Protein AF-A0AAU9XQK6-F1 (afdb_monomer_lite)

Radius of gyration: 31.74 Å; chains: 1; bounding box: 100×50×49 Å

pLDDT: mean 75.53, std 18.37, range [37.84, 96.56]

Sequence (116 aa):
MRKEKKKEETETKQMERLNREYNDLDWVGLYNSDKLSSLRVDELSLYFSHQKITFKGKKAARVAMIKAHIGSLLYDSMECQQPRQPLQGNLQQQVTSSLSEVETDSQSDVVDRVVG

Organism: NCBI:txid46732

Structure (mmCIF, N/CA/C/O backbone):
data_AF-A0AAU9XQK6-F1
#
_entry.id   AF-A0AAU9XQK6-F1
#
loop_
_atom_site.group_PDB
_atom_site.id
_atom_site.type_symbol
_atom_site.label_atom_id
_atom_site.label_alt_id
_atom_site.label_comp_id
_atom_site.label_asym_id
_atom_site.label_entity_id
_atom_site.label_seq_id
_atom_site.pdbx_PDB_ins_code
_atom_site.Cartn_x
_atom_site.Cartn_y
_atom_site.Cartn_z
_atom_site.occupancy
_atom_site.B_iso_or_equiv
_atom_site.auth_seq_id
_atom_site.auth_comp_id
_atom_site.auth_asym_id
_atom_site.auth_atom_id
_atom_site.pdbx_PDB_model_num
ATOM 1 N N . MET A 1 1 ? -14.071 10.782 32.935 1.00 55.16 1 MET A N 1
ATOM 2 C CA . MET A 1 1 ? -12.975 9.897 33.399 1.00 55.16 1 MET A CA 1
ATOM 3 C C . MET A 1 1 ? -13.144 8.391 33.129 1.00 55.16 1 MET A C 1
ATOM 5 O O . MET A 1 1 ? -12.284 7.859 32.446 1.00 55.16 1 MET A O 1
ATOM 9 N N . ARG A 1 2 ? -14.185 7.648 33.571 1.00 59.94 2 ARG A N 1
ATOM 10 C CA . ARG A 1 2 ? -14.261 6.178 33.283 1.00 59.94 2 ARG A CA 1
ATOM 11 C C . ARG A 1 2 ? -14.540 5.797 31.815 1.00 59.94 2 ARG A C 1
ATOM 13 O O . ARG A 1 2 ? -14.147 4.715 31.396 1.00 59.94 2 ARG A O 1
ATOM 20 N N . LYS A 1 3 ? -15.223 6.651 31.042 1.00 57.47 3 LYS A N 1
ATOM 21 C CA . LYS A 1 3 ? -15.559 6.377 29.629 1.00 57.47 3 LYS A CA 1
ATOM 22 C C . LYS A 1 3 ? -14.407 6.682 28.660 1.00 57.47 3 LYS A C 1
ATOM 24 O O . LYS A 1 3 ? -14.266 5.975 27.672 1.00 57.47 3 LYS A O 1
ATOM 29 N N . GLU A 1 4 ? -13.571 7.672 28.967 1.00 57.47 4 GLU A N 1
ATOM 30 C CA . GLU A 1 4 ? -12.426 8.068 28.127 1.00 57.47 4 GLU A CA 1
ATOM 31 C C . GLU A 1 4 ? -11.303 7.033 28.176 1.00 57.47 4 GLU A C 1
ATOM 33 O O . GLU A 1 4 ? -10.869 6.562 27.131 1.00 57.47 4 GLU A O 1
ATOM 38 N N . LYS A 1 5 ? -10.941 6.561 29.376 1.00 59.84 5 LYS A N 1
ATOM 39 C CA . LYS A 1 5 ? -9.867 5.570 29.550 1.00 59.84 5 LYS A CA 1
ATOM 40 C C . LYS A 1 5 ? -10.147 4.239 28.830 1.00 59.84 5 LYS A C 1
ATOM 42 O O . LYS A 1 5 ? -9.230 3.585 28.356 1.00 59.84 5 LYS A O 1
ATOM 47 N N . LYS A 1 6 ? -11.425 3.852 28.705 1.00 63.03 6 LYS A N 1
ATOM 48 C CA . LYS A 1 6 ? -11.846 2.632 27.989 1.00 63.03 6 LYS A CA 1
ATOM 49 C C . LYS A 1 6 ? -11.822 2.801 26.463 1.00 63.03 6 LYS A C 1
ATOM 51 O O . LYS A 1 6 ? -11.632 1.823 25.742 1.00 63.03 6 LYS A O 1
ATOM 56 N N . LYS A 1 7 ? -12.033 4.027 25.974 1.00 61.78 7 LYS A N 1
ATOM 57 C CA . LYS A 1 7 ? -11.976 4.353 24.546 1.00 61.78 7 LYS A CA 1
ATOM 58 C C . LYS A 1 7 ? -10.526 4.350 24.057 1.00 61.78 7 LYS A C 1
ATOM 60 O O . LYS A 1 7 ? -10.223 3.648 23.100 1.00 61.78 7 LYS A O 1
ATOM 65 N N . GLU A 1 8 ? -9.645 5.000 24.811 1.00 61.75 8 GLU A N 1
ATOM 66 C CA . GLU A 1 8 ? -8.210 5.084 24.528 1.00 61.75 8 GLU A CA 1
ATOM 67 C C . GLU A 1 8 ? -7.550 3.696 24.470 1.00 61.75 8 GLU A C 1
ATOM 69 O O . GLU A 1 8 ? -6.882 3.358 23.500 1.00 61.75 8 GLU A O 1
ATOM 74 N N .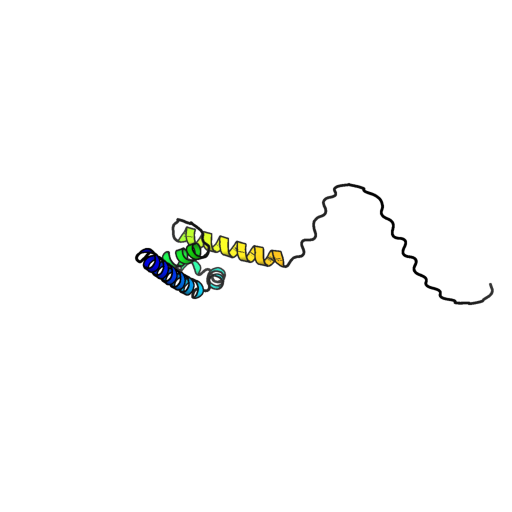 GLU A 1 9 ? -7.836 2.819 25.440 1.00 62.50 9 GLU A N 1
ATOM 75 C CA . GLU A 1 9 ? -7.287 1.454 25.457 1.00 62.50 9 GLU A CA 1
ATOM 76 C C . GLU A 1 9 ? -7.769 0.593 24.270 1.00 62.50 9 GLU A C 1
ATOM 78 O O . GLU A 1 9 ? -7.087 -0.336 23.834 1.00 62.50 9 GLU A O 1
ATOM 83 N N . THR A 1 10 ? -8.954 0.895 23.729 1.00 68.56 10 THR A N 1
ATOM 84 C CA . THR A 1 10 ? -9.501 0.199 22.556 1.00 68.56 10 THR A CA 1
ATOM 85 C C . THR A 1 10 ? -8.841 0.694 21.271 1.00 68.56 10 THR A C 1
ATOM 87 O O . THR A 1 10 ? -8.525 -0.111 20.396 1.00 68.56 10 THR A O 1
ATOM 90 N N . GLU A 1 11 ? -8.598 2.000 21.164 1.00 69.88 11 GLU A N 1
ATOM 91 C CA . GLU A 1 11 ? -7.924 2.620 20.021 1.00 69.88 11 GLU A CA 1
ATOM 92 C C . GLU A 1 11 ? -6.463 2.154 19.920 1.00 69.88 11 GLU A C 1
ATOM 94 O O . GLU A 1 11 ? -6.025 1.767 18.836 1.00 69.88 11 GLU A O 1
ATOM 99 N N . THR A 1 12 ? -5.748 2.048 21.044 1.00 71.94 12 THR A N 1
ATOM 100 C CA . THR A 1 12 ? -4.367 1.534 21.078 1.00 71.94 12 THR A CA 1
ATOM 101 C C . THR A 1 12 ? -4.278 0.080 20.616 1.00 71.94 12 THR A C 1
ATOM 103 O O . THR A 1 12 ? -3.450 -0.251 19.770 1.00 71.94 12 THR A O 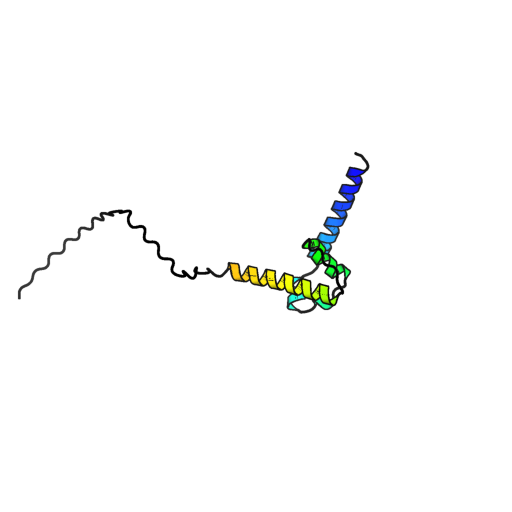1
ATOM 106 N N . LYS A 1 13 ? -5.182 -0.791 21.089 1.00 75.38 13 LYS A N 1
ATOM 107 C CA . LYS A 1 13 ? -5.221 -2.204 20.664 1.00 75.38 13 LYS A CA 1
ATOM 108 C C . LYS A 1 13 ? -5.537 -2.359 19.175 1.00 75.38 13 LYS A C 1
ATOM 110 O O . LYS A 1 13 ? -5.041 -3.287 18.540 1.00 75.38 13 LYS A O 1
ATOM 115 N N . GLN A 1 14 ? -6.363 -1.475 18.611 1.00 75.75 14 GLN A N 1
ATOM 116 C CA . GLN A 1 14 ? -6.641 -1.463 17.172 1.00 75.75 14 GLN A CA 1
ATOM 117 C C . GLN A 1 14 ? -5.423 -0.993 16.371 1.00 75.75 14 GLN A C 1
ATOM 119 O O . GLN A 1 14 ? -5.079 -1.616 15.368 1.00 75.75 14 GLN A O 1
ATOM 124 N N . MET A 1 15 ? -4.728 0.050 16.834 1.00 73.81 15 MET A N 1
ATOM 125 C CA . MET A 1 15 ? -3.488 0.507 16.203 1.00 73.81 15 MET A CA 1
ATOM 126 C C . MET A 1 15 ? -2.395 -0.568 16.231 1.00 73.81 15 MET A C 1
ATOM 128 O O . MET A 1 15 ? -1.745 -0.783 15.213 1.00 73.81 15 MET A O 1
ATOM 132 N N . GLU A 1 16 ? -2.226 -1.294 17.341 1.00 77.38 16 GLU A N 1
ATOM 133 C CA . GLU A 1 16 ? -1.261 -2.402 17.425 1.00 77.38 16 GLU A CA 1
ATOM 134 C C . GLU A 1 16 ? -1.565 -3.535 16.438 1.00 77.38 16 GLU A C 1
ATOM 136 O O . GLU A 1 16 ? -0.645 -4.069 15.816 1.00 77.38 16 GLU A O 1
ATOM 141 N N . ARG A 1 17 ? -2.843 -3.902 16.270 1.00 80.12 17 ARG A N 1
ATOM 142 C CA . ARG A 1 17 ? -3.247 -4.944 15.311 1.00 80.12 17 ARG A CA 1
ATOM 143 C C . ARG A 1 17 ? -2.945 -4.537 13.877 1.00 80.12 17 ARG A C 1
ATOM 145 O O . ARG A 1 17 ? -2.288 -5.290 13.167 1.00 80.12 17 ARG A O 1
ATOM 152 N N . LEU A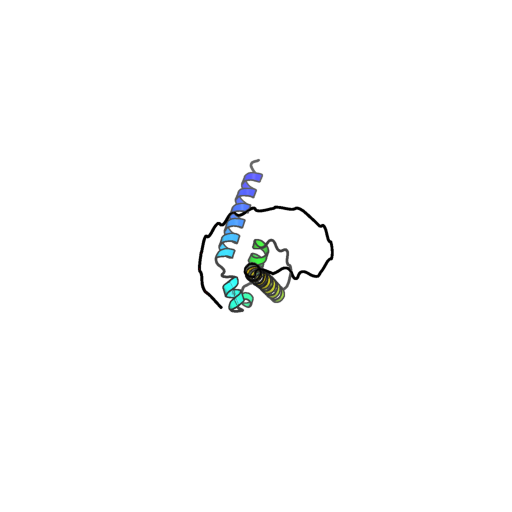 1 18 ? -3.346 -3.327 13.492 1.00 77.19 18 LEU A N 1
ATOM 153 C CA . LEU A 1 18 ? -3.065 -2.789 12.160 1.00 77.19 18 LEU A CA 1
ATOM 154 C C . LEU A 1 18 ? -1.557 -2.681 11.909 1.00 77.19 18 LEU A C 1
ATOM 156 O O . LEU A 1 18 ? -1.087 -2.968 10.812 1.00 77.19 18 LEU A O 1
ATOM 160 N N . ASN A 1 19 ? -0.782 -2.311 12.930 1.00 80.25 19 ASN A N 1
ATOM 161 C CA . ASN A 1 19 ? 0.667 -2.255 12.810 1.00 80.25 19 ASN A CA 1
ATOM 162 C C . ASN A 1 19 ? 1.273 -3.648 12.596 1.00 80.25 19 ASN A C 1
ATOM 164 O O . ASN A 1 19 ? 2.171 -3.795 11.774 1.00 80.25 19 ASN A O 1
ATOM 168 N N . ARG A 1 20 ? 0.780 -4.684 13.284 1.00 84.12 20 ARG A N 1
ATOM 169 C CA . ARG A 1 20 ? 1.228 -6.065 13.046 1.00 84.12 20 ARG A CA 1
ATOM 170 C C . ARG A 1 20 ? 0.916 -6.511 11.618 1.00 84.12 20 ARG A C 1
ATOM 172 O O . ARG A 1 20 ? 1.824 -6.921 10.911 1.00 84.12 20 ARG A O 1
ATOM 179 N N . GLU A 1 21 ? -0.331 -6.350 11.186 1.00 83.94 21 GLU A N 1
ATOM 180 C CA . GLU A 1 21 ? -0.763 -6.729 9.835 1.00 83.94 21 GLU A CA 1
ATOM 181 C C . GLU A 1 21 ? 0.037 -5.998 8.744 1.00 83.94 21 GLU A C 1
ATOM 183 O O . GLU A 1 21 ? 0.324 -6.566 7.693 1.00 83.94 21 GLU A O 1
ATOM 188 N N . TYR A 1 22 ? 0.434 -4.744 8.991 1.00 86.38 22 TYR A N 1
ATOM 189 C CA . TYR A 1 22 ? 1.249 -3.979 8.049 1.00 86.38 22 TYR A CA 1
ATOM 190 C C . TYR A 1 22 ? 2.668 -4.543 7.94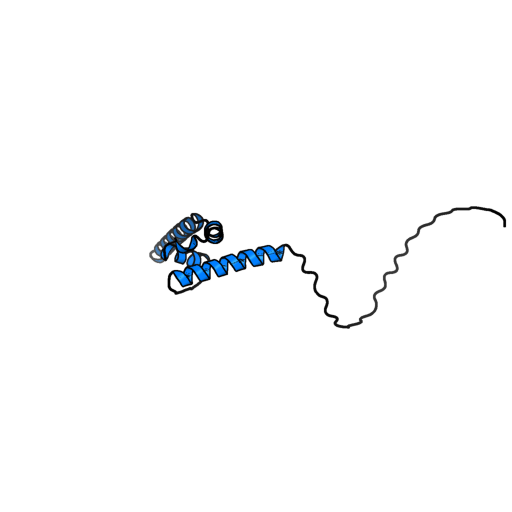1 1.00 86.38 22 TYR A C 1
ATOM 192 O O . TYR A 1 22 ? 3.196 -4.630 6.834 1.00 86.38 22 TYR A O 1
ATOM 200 N N . ASN A 1 23 ? 3.264 -4.914 9.078 1.00 86.62 23 ASN A N 1
ATOM 201 C CA . ASN A 1 23 ? 4.623 -5.454 9.152 1.00 86.62 23 ASN A CA 1
ATOM 202 C C . ASN A 1 23 ? 4.726 -6.903 8.647 1.00 86.62 23 ASN A C 1
ATOM 204 O O . ASN A 1 23 ? 5.811 -7.320 8.256 1.00 86.62 23 ASN A O 1
ATOM 208 N N . ASP A 1 24 ? 3.621 -7.653 8.616 1.00 88.81 24 ASP A N 1
ATOM 209 C CA . ASP A 1 24 ? 3.583 -9.012 8.054 1.00 88.81 24 ASP A CA 1
ATOM 210 C C . ASP A 1 24 ? 3.700 -9.020 6.513 1.00 88.81 24 ASP A C 1
ATOM 212 O O . ASP A 1 24 ? 4.029 -10.047 5.915 1.00 88.81 24 ASP A O 1
ATOM 216 N N . LEU A 1 25 ? 3.439 -7.886 5.850 1.00 89.94 25 LEU A N 1
ATOM 217 C CA . LEU A 1 25 ? 3.526 -7.750 4.397 1.00 89.94 25 LEU A CA 1
ATOM 218 C C . LEU A 1 25 ? 4.873 -7.160 3.966 1.00 89.94 25 LEU A C 1
ATOM 220 O O . LEU A 1 25 ? 5.211 -6.022 4.289 1.00 89.94 25 LEU A O 1
ATOM 224 N N . ASP A 1 26 ? 5.601 -7.895 3.123 1.00 92.50 26 ASP A N 1
ATOM 225 C CA . ASP A 1 26 ? 6.785 -7.370 2.440 1.00 92.50 26 ASP A CA 1
ATOM 226 C C . ASP A 1 26 ? 6.377 -6.452 1.274 1.00 92.50 26 ASP A C 1
ATOM 228 O O . ASP A 1 26 ? 6.308 -6.854 0.110 1.00 92.50 26 ASP A O 1
ATOM 232 N N . TRP A 1 27 ? 6.071 -5.193 1.591 1.00 93.25 27 TRP A N 1
ATOM 233 C CA . TRP A 1 27 ? 5.642 -4.184 0.618 1.00 93.25 27 TRP A CA 1
ATOM 234 C C . TRP A 1 27 ? 6.659 -3.948 -0.501 1.00 93.25 27 TRP A C 1
ATOM 236 O O . TRP A 1 27 ? 6.266 -3.742 -1.652 1.00 93.25 27 TRP A O 1
ATOM 246 N N . VAL A 1 28 ? 7.954 -3.994 -0.180 1.00 92.69 28 VAL A N 1
ATOM 247 C CA . VAL A 1 28 ? 9.035 -3.784 -1.152 1.00 92.69 28 VAL A CA 1
ATOM 248 C C . VAL A 1 28 ? 9.181 -5.014 -2.045 1.00 92.69 28 VAL A C 1
ATOM 250 O O . VAL A 1 28 ? 9.256 -4.874 -3.266 1.00 92.69 28 VAL A O 1
ATOM 253 N N . GLY A 1 29 ? 9.127 -6.223 -1.484 1.00 94.25 29 GLY A N 1
ATOM 254 C CA . GLY A 1 29 ? 9.103 -7.460 -2.264 1.00 94.25 29 GLY A CA 1
ATOM 255 C C . GLY A 1 29 ? 7.877 -7.565 -3.172 1.00 94.25 29 GLY A C 1
ATOM 256 O O . GLY A 1 29 ? 7.992 -7.959 -4.336 1.00 94.25 29 GLY A O 1
ATOM 257 N N . LEU A 1 30 ? 6.702 -7.146 -2.698 1.00 95.06 30 LEU A N 1
ATOM 258 C CA . LEU A 1 30 ? 5.476 -7.084 -3.502 1.00 95.06 30 LEU A CA 1
ATOM 259 C C . LEU A 1 30 ? 5.563 -6.051 -4.629 1.00 95.06 30 LEU A C 1
ATOM 261 O O . LEU A 1 30 ? 5.047 -6.301 -5.720 1.00 95.06 30 LEU A O 1
ATOM 265 N N . TYR A 1 31 ? 6.214 -4.912 -4.385 1.00 95.12 31 TYR A N 1
ATOM 266 C CA . TYR A 1 31 ? 6.516 -3.919 -5.413 1.00 95.12 31 TYR A CA 1
ATOM 267 C C . TYR A 1 31 ? 7.466 -4.492 -6.475 1.00 95.12 31 TYR A C 1
ATOM 269 O O . TYR A 1 31 ? 7.132 -4.481 -7.659 1.00 95.12 31 TYR A O 1
ATOM 277 N N . ASN A 1 32 ? 8.591 -5.074 -6.054 1.00 93.62 32 ASN A N 1
ATOM 278 C CA . ASN A 1 32 ? 9.615 -5.624 -6.948 1.00 93.62 32 ASN A CA 1
ATOM 279 C C . ASN A 1 32 ? 9.118 -6.818 -7.776 1.00 93.62 32 ASN A C 1
ATOM 281 O O . ASN A 1 32 ? 9.565 -7.024 -8.900 1.00 93.62 32 ASN A O 1
ATOM 285 N N . SER A 1 33 ? 8.190 -7.609 -7.232 1.00 95.06 33 SER A N 1
ATOM 286 C CA . SER A 1 33 ? 7.596 -8.762 -7.921 1.00 95.06 33 SER A CA 1
ATOM 287 C C . SER A 1 33 ? 6.328 -8.435 -8.716 1.00 95.06 33 SER A C 1
ATOM 289 O O . SER A 1 33 ? 5.716 -9.343 -9.275 1.00 95.06 33 SER A O 1
ATOM 291 N N . ASP A 1 34 ? 5.914 -7.165 -8.750 1.00 93.69 34 ASP A N 1
ATOM 292 C CA . ASP A 1 34 ? 4.668 -6.686 -9.361 1.00 93.69 34 ASP A CA 1
ATOM 293 C C . ASP A 1 34 ? 3.379 -7.354 -8.825 1.00 93.69 34 ASP A C 1
ATOM 295 O O . ASP A 1 34 ? 2.324 -7.384 -9.465 1.00 93.69 34 ASP A O 1
ATOM 299 N N . LYS A 1 35 ? 3.430 -7.875 -7.595 1.00 95.44 35 LYS A N 1
ATOM 300 C CA . LYS A 1 35 ? 2.327 -8.615 -6.958 1.00 95.44 35 LYS A CA 1
ATOM 301 C C . LYS A 1 35 ? 1.411 -7.748 -6.102 1.00 95.44 35 LYS A C 1
ATOM 303 O O . LYS A 1 35 ? 0.451 -8.248 -5.534 1.00 95.44 35 LYS A O 1
ATOM 308 N N . LEU A 1 36 ? 1.601 -6.430 -6.060 1.00 95.12 36 LEU A N 1
ATOM 309 C CA . LEU A 1 36 ? 0.679 -5.526 -5.350 1.00 95.12 36 LEU A CA 1
ATOM 310 C C . LEU A 1 36 ? -0.780 -5.644 -5.828 1.00 95.12 36 LEU A C 1
ATOM 312 O O . LEU A 1 36 ? -1.713 -5.401 -5.067 1.00 95.12 36 LEU A O 1
ATOM 316 N N . SER A 1 37 ? -0.998 -6.039 -7.084 1.00 95.50 37 SER A N 1
ATOM 317 C CA . SER A 1 37 ? -2.337 -6.262 -7.637 1.00 95.50 37 SER A CA 1
ATOM 318 C C . SER A 1 37 ? -3.050 -7.496 -7.062 1.00 95.50 37 SER A C 1
ATOM 320 O O . SER A 1 37 ? -4.284 -7.550 -7.117 1.00 95.50 37 SER A O 1
ATOM 322 N N . SER A 1 38 ? -2.325 -8.456 -6.471 1.00 95.00 38 SER A N 1
ATOM 323 C CA . SER A 1 38 ? -2.924 -9.640 -5.843 1.00 95.00 38 SER A CA 1
ATOM 324 C C . SER A 1 38 ? -3.535 -9.337 -4.476 1.00 95.00 38 SER A C 1
ATOM 326 O O . SER A 1 38 ? -4.465 -10.032 -4.074 1.00 95.00 38 SER A O 1
ATOM 328 N N . LEU A 1 39 ? -3.082 -8.275 -3.800 1.00 94.62 39 LEU A N 1
ATOM 329 C CA . LEU A 1 39 ? -3.624 -7.852 -2.509 1.00 94.62 39 LEU A CA 1
ATOM 330 C C . LEU A 1 39 ? -5.093 -7.429 -2.607 1.00 94.62 39 LEU A C 1
ATOM 332 O O . LEU A 1 39 ? -5.572 -6.913 -3.626 1.00 94.62 39 LEU A O 1
ATOM 336 N N . ARG A 1 40 ? -5.831 -7.620 -1.523 1.00 94.69 40 ARG A N 1
ATOM 337 C CA . ARG A 1 40 ? -7.207 -7.153 -1.369 1.00 94.69 40 ARG A CA 1
ATOM 338 C C . ARG A 1 40 ? -7.246 -5.645 -1.092 1.00 94.69 40 ARG A C 1
ATOM 340 O O . ARG A 1 40 ? -6.240 -4.996 -0.820 1.00 94.69 40 ARG A O 1
ATOM 347 N N . VAL A 1 41 ? -8.422 -5.036 -1.245 1.00 92.50 41 VAL A N 1
ATOM 348 C CA . VAL A 1 41 ? -8.575 -3.571 -1.127 1.00 92.50 41 VAL A CA 1
ATOM 349 C C . VAL A 1 41 ? -8.341 -3.082 0.306 1.00 92.50 41 VAL A C 1
ATOM 351 O O . VAL A 1 41 ? -7.826 -1.981 0.492 1.00 92.50 41 VAL A O 1
ATOM 354 N N . ASP A 1 42 ? -8.714 -3.880 1.298 1.00 90.75 42 ASP A N 1
ATOM 355 C CA . ASP A 1 42 ? -8.447 -3.692 2.727 1.00 90.75 42 ASP A CA 1
ATOM 356 C C . ASP A 1 42 ? -6.947 -3.751 3.033 1.00 90.75 42 ASP A C 1
ATOM 358 O O . ASP A 1 42 ? -6.426 -2.816 3.634 1.00 90.75 42 ASP A O 1
ATOM 362 N N . GLU A 1 43 ? -6.230 -4.742 2.498 1.00 92.81 43 GLU A N 1
ATOM 363 C CA . GLU A 1 43 ? -4.765 -4.833 2.615 1.00 92.81 43 GLU A CA 1
ATOM 364 C C . GLU A 1 43 ? -4.090 -3.601 1.992 1.00 92.81 43 GLU A C 1
ATOM 366 O O . GLU A 1 43 ? -3.280 -2.938 2.630 1.00 92.81 43 GLU A O 1
ATOM 371 N N . LEU A 1 44 ? -4.498 -3.184 0.787 1.00 94.12 44 LEU A N 1
ATOM 372 C CA . LEU A 1 44 ? -3.998 -1.939 0.183 1.00 94.12 44 LEU A CA 1
ATOM 373 C C . LEU A 1 44 ? -4.365 -0.694 1.017 1.00 94.12 44 LEU A C 1
ATOM 375 O O . LEU A 1 44 ? -3.622 0.282 1.020 1.00 94.12 44 LEU A O 1
ATOM 379 N N . SER A 1 45 ? -5.505 -0.698 1.719 1.00 92.25 45 SER A N 1
ATOM 380 C CA . SER A 1 45 ? -5.915 0.395 2.623 1.00 92.25 45 SER A CA 1
ATOM 381 C C . SER A 1 45 ? -5.026 0.497 3.859 1.00 92.25 45 SER A C 1
ATOM 383 O O . SER A 1 45 ? -4.855 1.594 4.400 1.00 92.25 45 SER A O 1
ATOM 385 N N . LEU A 1 46 ? -4.442 -0.624 4.281 1.00 91.81 46 LEU A N 1
ATOM 386 C CA . LEU A 1 46 ? -3.525 -0.685 5.407 1.00 91.81 46 LEU A CA 1
ATOM 387 C C . LEU A 1 46 ? -2.269 0.145 5.145 1.00 91.81 46 LEU A C 1
ATOM 389 O O . LEU A 1 46 ? -1.857 0.916 6.010 1.00 91.81 46 LEU A O 1
ATOM 393 N N . TYR A 1 47 ? -1.740 0.078 3.918 1.00 93.00 47 TYR A N 1
ATOM 394 C CA . TYR A 1 47 ? -0.602 0.897 3.502 1.00 93.00 47 TYR A CA 1
ATOM 395 C C . TYR A 1 47 ? -0.874 2.390 3.690 1.00 93.00 47 TYR A C 1
ATOM 397 O O . TYR A 1 47 ? -0.108 3.094 4.341 1.00 93.00 47 TYR A O 1
ATOM 405 N N . PHE A 1 48 ? -2.007 2.874 3.174 1.00 91.50 48 PHE A N 1
ATOM 406 C CA . PHE A 1 48 ? -2.383 4.283 3.294 1.00 91.50 48 PHE A CA 1
ATOM 407 C C . PHE A 1 48 ? -2.592 4.705 4.750 1.00 91.50 48 PHE A C 1
ATOM 409 O O . PHE A 1 48 ? -2.170 5.791 5.136 1.00 91.50 48 PHE A O 1
ATOM 416 N N . SER A 1 49 ? -3.192 3.836 5.566 1.00 89.06 49 SER A N 1
ATOM 417 C CA . SER A 1 49 ? -3.405 4.094 6.994 1.00 89.06 49 SER A CA 1
ATOM 418 C C . SER A 1 49 ? -2.080 4.249 7.740 1.00 89.06 49 SER A C 1
ATOM 420 O O . SER A 1 49 ? -1.919 5.191 8.514 1.00 89.06 49 SER A O 1
ATOM 422 N N . HIS A 1 50 ? -1.111 3.372 7.462 1.00 88.56 50 HIS A N 1
ATOM 423 C CA . HIS A 1 50 ? 0.209 3.423 8.086 1.00 88.56 50 HIS A CA 1
ATOM 424 C C . HIS A 1 50 ? 1.016 4.646 7.632 1.00 88.56 50 HIS A C 1
ATOM 426 O O . HIS A 1 50 ? 1.585 5.361 8.453 1.00 88.56 50 HIS A O 1
ATOM 432 N N . GLN A 1 51 ? 0.973 4.954 6.334 1.00 88.38 51 GLN A N 1
ATOM 433 C CA . GLN A 1 51 ? 1.629 6.130 5.756 1.00 88.38 51 GLN A CA 1
ATOM 434 C C . GLN A 1 51 ? 0.880 7.445 6.040 1.00 88.38 51 GLN A C 1
ATOM 436 O O . GLN A 1 51 ? 1.300 8.507 5.590 1.00 88.38 51 GLN A O 1
ATOM 441 N N . LYS A 1 52 ? -0.240 7.399 6.782 1.00 88.81 52 LYS A N 1
ATOM 442 C CA . LYS A 1 52 ? -1.120 8.547 7.071 1.00 88.81 52 LYS A CA 1
ATOM 443 C C . LYS A 1 52 ? -1.600 9.279 5.806 1.00 88.81 52 LYS A C 1
ATOM 445 O O . LYS A 1 52 ? -1.891 10.474 5.835 1.00 88.81 52 LYS A O 1
ATOM 450 N N . ILE A 1 53 ? -1.724 8.559 4.693 1.00 89.25 53 ILE A N 1
ATOM 451 C CA . ILE A 1 53 ? -2.189 9.081 3.408 1.00 89.25 53 ILE A CA 1
ATOM 452 C C . ILE A 1 53 ? -3.706 8.922 3.336 1.00 89.25 53 ILE A C 1
ATOM 454 O O . ILE A 1 53 ? -4.245 7.822 3.437 1.00 89.25 53 ILE A O 1
ATOM 458 N N . THR A 1 54 ? -4.420 10.016 3.083 1.00 90.06 54 THR A N 1
ATOM 459 C CA . THR A 1 54 ? -5.861 9.943 2.812 1.00 90.06 54 THR A CA 1
ATOM 460 C C . THR A 1 54 ? -6.088 9.787 1.313 1.00 90.06 54 THR A C 1
ATOM 462 O O . THR A 1 54 ? -6.114 10.768 0.576 1.00 90.06 54 THR A O 1
ATOM 465 N N . PHE A 1 55 ? -6.263 8.548 0.851 1.00 89.62 55 PHE A N 1
ATOM 466 C CA . PHE A 1 55 ? -6.550 8.247 -0.552 1.00 89.62 55 PHE A CA 1
ATOM 467 C C . PHE A 1 55 ? -7.856 7.461 -0.700 1.00 89.62 55 PHE A C 1
ATOM 469 O O . PHE A 1 55 ? -8.096 6.468 -0.011 1.00 89.62 55 PHE A O 1
ATOM 476 N N . LYS A 1 56 ? -8.706 7.888 -1.638 1.00 90.00 56 LYS A N 1
ATOM 477 C CA . LYS A 1 56 ? -9.942 7.190 -2.010 1.00 90.00 56 LYS A CA 1
ATOM 478 C C . LYS A 1 56 ? -9.896 6.865 -3.496 1.00 90.00 56 LYS A C 1
ATOM 480 O O . LYS A 1 56 ? -9.706 7.745 -4.324 1.00 90.00 56 LYS A O 1
ATOM 485 N N . GLY A 1 57 ? -10.101 5.597 -3.837 1.00 92.31 57 GLY A N 1
ATOM 486 C CA . GLY A 1 57 ? -10.077 5.151 -5.226 1.00 92.31 57 GLY A CA 1
ATOM 487 C C . GLY A 1 57 ? -10.365 3.663 -5.388 1.00 92.31 57 GLY A C 1
ATOM 488 O O . GLY A 1 57 ? -10.464 2.914 -4.409 1.00 92.31 57 GLY A O 1
ATOM 489 N N . LYS A 1 58 ? -10.491 3.239 -6.650 1.00 95.62 58 LYS A N 1
ATOM 490 C CA . LYS A 1 58 ? -10.630 1.828 -7.043 1.00 95.62 58 LYS A CA 1
ATOM 491 C C . LYS A 1 58 ? -9.321 1.064 -6.789 1.00 95.62 58 LYS A C 1
ATOM 493 O O . LYS A 1 58 ? -8.259 1.675 -6.685 1.00 95.62 58 LYS A O 1
ATOM 498 N N . LYS A 1 59 ? -9.384 -0.273 -6.741 1.00 95.44 59 LYS A N 1
ATOM 499 C CA . LYS A 1 59 ? -8.225 -1.152 -6.480 1.00 95.44 59 LYS A CA 1
ATOM 500 C C . LYS A 1 59 ? -7.009 -0.815 -7.354 1.00 95.44 59 LYS A C 1
ATOM 502 O O . LYS A 1 59 ? -5.926 -0.610 -6.823 1.00 95.44 59 LYS A O 1
ATOM 507 N N . ALA A 1 60 ? -7.199 -0.673 -8.666 1.00 95.94 60 ALA A N 1
ATOM 508 C CA . ALA A 1 60 ? -6.112 -0.338 -9.590 1.00 95.94 60 ALA A CA 1
ATOM 509 C C . ALA A 1 60 ? -5.431 1.005 -9.257 1.00 95.94 60 ALA A C 1
ATOM 511 O O . ALA A 1 60 ? -4.207 1.089 -9.246 1.00 95.94 60 ALA A O 1
ATOM 512 N N . ALA A 1 61 ? -6.212 2.033 -8.908 1.00 96.25 61 ALA A N 1
ATOM 513 C CA . ALA A 1 61 ? -5.677 3.340 -8.528 1.00 96.25 61 ALA A CA 1
ATOM 514 C C . ALA A 1 61 ? -4.904 3.282 -7.199 1.00 96.25 61 ALA A C 1
ATOM 516 O O . ALA A 1 61 ? -3.877 3.934 -7.050 1.00 96.25 61 ALA A O 1
ATOM 517 N N . ARG A 1 62 ? -5.362 2.455 -6.250 1.00 95.19 62 ARG A N 1
ATOM 518 C CA . ARG A 1 62 ? -4.651 2.206 -4.987 1.00 95.19 62 ARG A CA 1
ATOM 519 C C . ARG A 1 62 ? -3.293 1.554 -5.230 1.00 95.19 62 ARG A C 1
ATOM 521 O O . ARG A 1 62 ? -2.298 2.025 -4.698 1.00 95.19 62 ARG A O 1
ATOM 528 N N . VAL A 1 63 ? -3.247 0.526 -6.078 1.00 96.31 63 VAL A N 1
ATOM 529 C CA . VAL A 1 63 ? -1.991 -0.129 -6.476 1.00 96.31 63 VAL A CA 1
ATOM 530 C C . VAL A 1 63 ? -1.042 0.870 -7.139 1.00 96.31 63 VAL A C 1
ATOM 532 O O . VAL A 1 63 ? 0.127 0.919 -6.772 1.00 96.31 63 VAL A O 1
ATOM 535 N N . ALA A 1 64 ? -1.537 1.687 -8.073 1.00 96.56 64 ALA A N 1
ATOM 536 C CA . ALA A 1 64 ? -0.724 2.694 -8.754 1.00 96.56 64 ALA A CA 1
ATOM 537 C C . ALA A 1 64 ? -0.122 3.717 -7.776 1.00 96.56 64 ALA A C 1
ATOM 539 O O . ALA A 1 64 ? 1.069 4.000 -7.850 1.00 96.56 64 ALA A O 1
ATOM 540 N N . MET A 1 65 ? -0.912 4.213 -6.820 1.00 96.25 65 MET A N 1
ATOM 541 C CA . MET A 1 65 ? -0.425 5.138 -5.792 1.00 96.25 65 MET A CA 1
ATOM 542 C C . MET A 1 65 ? 0.619 4.504 -4.872 1.00 96.25 65 MET A C 1
ATOM 544 O O . MET A 1 65 ? 1.620 5.143 -4.569 1.00 96.25 65 MET A O 1
ATOM 548 N N . ILE A 1 66 ? 0.415 3.252 -4.449 1.00 95.44 66 ILE A N 1
ATOM 549 C CA . ILE A 1 66 ? 1.388 2.533 -3.612 1.00 95.44 66 ILE A CA 1
ATOM 550 C C . ILE A 1 66 ? 2.698 2.337 -4.378 1.00 95.44 66 ILE A C 1
ATOM 552 O O . ILE A 1 66 ? 3.762 2.622 -3.839 1.00 95.44 66 ILE A 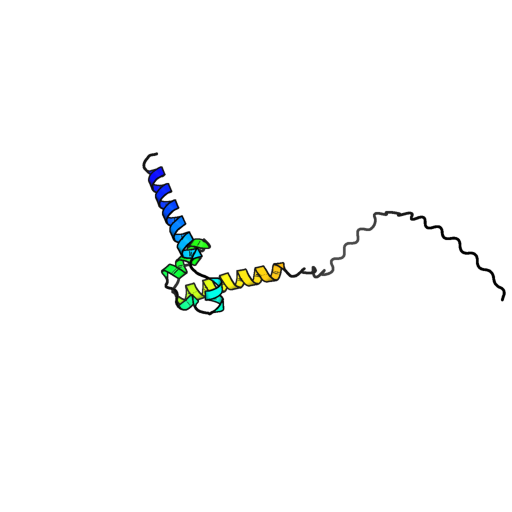O 1
ATOM 556 N N . LYS A 1 67 ? 2.631 1.930 -5.652 1.00 96.25 67 LYS A N 1
ATOM 557 C CA . LYS A 1 67 ? 3.813 1.821 -6.519 1.00 96.25 67 LYS A CA 1
ATOM 558 C C . LYS A 1 67 ? 4.549 3.151 -6.653 1.00 96.25 67 LYS A C 1
ATOM 560 O O . LYS A 1 67 ? 5.764 3.173 -6.508 1.00 96.25 67 LYS A O 1
ATOM 565 N N . ALA A 1 68 ? 3.827 4.242 -6.907 1.00 95.00 68 ALA A N 1
ATOM 566 C CA . ALA A 1 68 ? 4.422 5.569 -7.032 1.00 95.00 68 ALA A CA 1
ATOM 567 C C . ALA A 1 68 ? 5.100 6.014 -5.727 1.00 95.00 68 ALA A C 1
ATOM 569 O O . ALA A 1 68 ? 6.216 6.521 -5.757 1.00 95.00 68 ALA A O 1
ATOM 570 N N . HIS A 1 69 ? 4.456 5.773 -4.582 1.00 94.94 69 HIS A N 1
ATOM 571 C CA . HIS A 1 69 ? 4.999 6.133 -3.276 1.00 94.94 69 HIS A CA 1
ATOM 572 C C . HIS A 1 69 ? 6.254 5.320 -2.927 1.00 94.94 69 HIS A C 1
ATOM 574 O O . HIS A 1 69 ? 7.277 5.904 -2.586 1.00 94.94 69 HIS A O 1
ATOM 580 N N . ILE A 1 70 ? 6.219 3.989 -3.083 1.00 94.19 70 ILE A N 1
ATOM 581 C CA . ILE A 1 70 ? 7.399 3.130 -2.873 1.00 94.19 70 ILE A CA 1
ATOM 582 C C . ILE A 1 70 ? 8.521 3.512 -3.846 1.00 94.19 70 ILE A C 1
ATOM 584 O O . ILE A 1 70 ? 9.668 3.636 -3.430 1.00 94.19 70 ILE A O 1
ATOM 588 N N . GLY A 1 71 ? 8.196 3.751 -5.119 1.00 94.50 71 GLY A N 1
ATOM 589 C CA . GLY A 1 71 ? 9.162 4.189 -6.124 1.00 94.50 71 GLY A CA 1
ATOM 590 C C . GLY A 1 71 ? 9.865 5.494 -5.744 1.00 94.50 71 GLY A C 1
ATOM 591 O O . GLY A 1 71 ? 11.086 5.564 -5.846 1.00 94.50 71 GLY A O 1
ATOM 592 N N . SER A 1 72 ? 9.123 6.489 -5.241 1.00 92.88 72 SER A N 1
ATOM 593 C CA . SER A 1 72 ? 9.701 7.745 -4.735 1.00 92.88 72 SER A CA 1
ATOM 594 C C . SER A 1 72 ? 10.620 7.503 -3.539 1.00 92.88 72 SER A C 1
ATOM 596 O O . SER A 1 72 ? 11.752 7.967 -3.548 1.00 92.88 72 SER A O 1
ATOM 598 N N . LEU A 1 73 ? 10.180 6.715 -2.549 1.00 91.19 73 LEU A N 1
ATOM 599 C CA . LEU A 1 73 ? 10.991 6.401 -1.366 1.00 91.19 73 LEU A CA 1
ATOM 600 C C . LEU A 1 73 ? 12.319 5.721 -1.735 1.00 91.19 73 LEU A C 1
ATOM 602 O O . LEU A 1 73 ? 13.359 6.028 -1.154 1.00 91.19 73 LEU A O 1
ATOM 606 N N . LEU A 1 74 ? 12.292 4.801 -2.704 1.00 90.56 74 LEU A N 1
ATOM 607 C CA . LEU A 1 74 ? 13.496 4.136 -3.204 1.00 90.56 74 LEU A CA 1
ATOM 608 C C . LEU A 1 74 ? 14.395 5.105 -3.978 1.00 90.56 74 LEU A C 1
ATOM 610 O O . LEU A 1 74 ? 15.612 5.056 -3.816 1.00 90.56 74 LEU A O 1
ATOM 614 N N . TYR A 1 75 ? 13.809 5.982 -4.794 1.00 88.69 75 TYR A N 1
ATOM 615 C CA . TYR A 1 75 ? 14.543 7.009 -5.531 1.00 88.69 75 TYR A CA 1
ATOM 616 C C . TY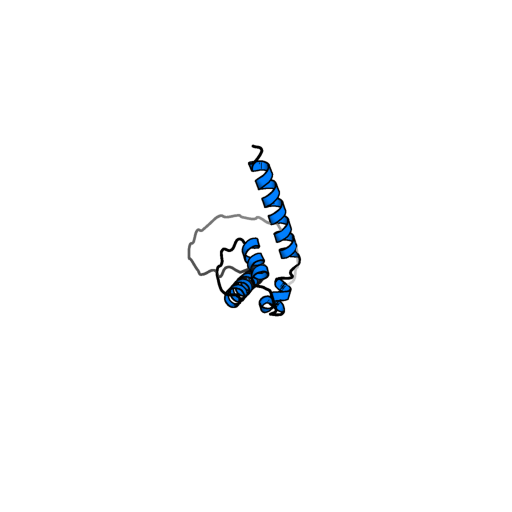R A 1 75 ? 15.281 7.965 -4.587 1.00 88.69 75 TYR A C 1
ATOM 618 O O . TYR A 1 75 ? 16.499 8.107 -4.690 1.00 88.69 75 TYR A O 1
ATOM 626 N N . ASP A 1 76 ? 14.575 8.527 -3.608 1.00 87.12 76 ASP A N 1
ATOM 627 C CA . ASP A 1 76 ? 15.144 9.451 -2.624 1.00 87.12 76 ASP A CA 1
ATOM 628 C C . ASP A 1 76 ? 16.252 8.772 -1.798 1.00 87.12 76 ASP A C 1
ATOM 630 O O . ASP A 1 76 ? 17.303 9.358 -1.537 1.00 87.12 76 ASP A O 1
ATOM 634 N N . SER A 1 77 ? 16.070 7.490 -1.455 1.00 83.31 77 SER A N 1
ATOM 635 C CA . SER A 1 77 ? 17.089 6.698 -0.757 1.00 83.31 77 SER A CA 1
ATOM 636 C C . SER A 1 77 ? 18.365 6.481 -1.580 1.00 83.31 77 SER A C 1
ATOM 638 O O . SER A 1 77 ? 19.432 6.302 -0.988 1.00 83.31 77 SER A O 1
ATOM 640 N N . MET A 1 78 ? 18.281 6.460 -2.914 1.00 80.75 78 MET A N 1
ATOM 641 C CA . MET A 1 78 ? 19.455 6.387 -3.791 1.00 80.75 78 MET A CA 1
ATOM 642 C C . MET A 1 78 ? 20.139 7.753 -3.926 1.00 80.75 78 MET A C 1
ATOM 644 O O . MET A 1 78 ? 21.368 7.822 -3.941 1.00 80.75 78 MET A O 1
ATOM 648 N N . GLU A 1 79 ? 19.374 8.850 -3.971 1.00 62.84 79 GLU A N 1
ATOM 649 C CA . GLU A 1 79 ? 19.932 10.203 -4.102 1.00 62.84 79 GLU A CA 1
ATOM 650 C C . GLU A 1 79 ? 20.747 10.652 -2.877 1.00 62.84 79 GLU A C 1
ATOM 652 O O . GLU A 1 79 ? 21.684 11.435 -3.025 1.00 62.84 79 GLU A O 1
ATOM 657 N N . CYS A 1 80 ? 20.485 10.113 -1.682 1.00 57.97 80 CYS A N 1
ATOM 658 C CA . CYS A 1 80 ? 21.294 10.392 -0.488 1.00 57.97 80 CYS A CA 1
ATOM 659 C C . CYS A 1 80 ? 22.714 9.785 -0.516 1.00 57.97 80 CYS A C 1
ATOM 661 O O . CYS A 1 80 ? 23.521 10.116 0.352 1.00 57.97 80 CYS A O 1
ATOM 663 N N . GLN A 1 81 ? 23.042 8.914 -1.480 1.00 57.75 81 GLN A N 1
ATOM 664 C CA . GLN A 1 81 ? 24.384 8.321 -1.617 1.00 57.75 81 GLN A CA 1
ATOM 665 C C . GLN A 1 81 ? 25.277 9.041 -2.633 1.00 57.75 81 GLN A C 1
ATOM 667 O O . GLN A 1 81 ? 26.461 8.722 -2.742 1.00 57.75 81 GLN A O 1
ATOM 672 N N . GLN A 1 82 ? 24.749 10.019 -3.370 1.00 53.97 82 GLN A N 1
ATOM 673 C CA . GLN A 1 82 ? 25.544 10.794 -4.312 1.00 53.97 82 GLN A CA 1
ATOM 674 C C . GLN A 1 82 ? 25.942 12.124 -3.658 1.00 53.97 82 GLN A C 1
ATOM 676 O O . GLN A 1 82 ? 25.059 12.911 -3.308 1.00 53.97 82 GLN A O 1
ATOM 681 N N . PRO A 1 83 ? 27.242 12.444 -3.509 1.00 51.84 83 PRO A N 1
ATOM 682 C CA . PRO A 1 83 ? 27.642 13.813 -3.240 1.00 51.84 83 PRO A CA 1
ATOM 683 C C . PRO A 1 83 ? 27.242 14.615 -4.476 1.00 51.84 83 PRO A C 1
ATOM 685 O O . PRO A 1 83 ? 27.937 14.595 -5.494 1.00 51.84 83 PRO A O 1
ATOM 688 N N . ARG A 1 84 ? 26.089 15.285 -4.429 1.00 60.03 84 ARG A N 1
ATOM 689 C CA . ARG A 1 84 ? 25.770 16.304 -5.422 1.00 60.03 84 ARG A CA 1
ATOM 690 C C . ARG A 1 84 ? 26.807 17.399 -5.241 1.00 60.03 84 ARG A C 1
ATOM 692 O O . ARG A 1 84 ? 26.704 18.221 -4.334 1.00 60.03 84 ARG A O 1
ATOM 699 N N . GLN A 1 85 ? 27.830 17.385 -6.090 1.00 56.94 85 GLN A N 1
ATOM 700 C CA . GLN A 1 85 ? 28.637 18.571 -6.301 1.00 56.94 85 GLN A CA 1
ATOM 701 C C . GLN A 1 85 ? 27.658 19.692 -6.666 1.00 56.94 85 GLN A C 1
ATOM 703 O O . GLN A 1 85 ? 26.856 19.509 -7.590 1.00 56.94 85 GLN A O 1
ATOM 708 N N . PRO A 1 86 ? 27.644 20.818 -5.936 1.00 54.31 86 PRO A N 1
ATOM 709 C CA . PRO A 1 86 ? 26.841 21.943 -6.357 1.00 54.31 86 PRO A CA 1
ATOM 710 C C . PRO A 1 86 ? 27.386 22.385 -7.712 1.00 54.31 86 PRO A C 1
ATOM 712 O O . PRO A 1 86 ? 28.551 22.759 -7.836 1.00 54.31 86 PRO A O 1
ATOM 715 N N . LEU A 1 87 ? 26.536 22.312 -8.734 1.00 54.22 87 LEU A N 1
ATOM 716 C CA . LEU A 1 87 ? 26.772 22.957 -10.013 1.00 54.22 87 LEU A CA 1
ATOM 717 C C . LEU A 1 87 ? 26.837 24.464 -9.725 1.00 54.22 87 LEU A C 1
ATOM 719 O O . LEU A 1 87 ? 25.808 25.137 -9.669 1.00 54.22 87 LEU A O 1
ATOM 723 N N . GLN A 1 88 ? 28.041 24.966 -9.435 1.00 50.44 88 GLN A N 1
ATOM 724 C CA . GLN A 1 88 ? 28.327 26.381 -9.228 1.00 50.44 88 GLN A CA 1
ATOM 725 C C . GLN A 1 88 ? 28.089 27.116 -10.549 1.00 50.44 88 GLN A C 1
ATOM 727 O O . GLN A 1 88 ? 28.993 27.334 -11.352 1.00 50.44 88 GLN A O 1
ATOM 732 N N . GLY A 1 89 ? 26.834 27.496 -10.777 1.00 40.94 89 GLY A N 1
ATOM 733 C CA . GLY A 1 89 ? 26.491 28.576 -11.683 1.00 40.94 89 GLY A CA 1
ATOM 734 C C . GLY A 1 89 ? 27.087 29.864 -11.126 1.00 40.94 89 GLY A C 1
ATOM 735 O O . GLY A 1 89 ? 26.712 30.309 -10.044 1.00 40.94 89 GLY A O 1
ATOM 736 N N . ASN A 1 90 ? 28.057 30.411 -11.854 1.00 50.16 90 ASN A N 1
ATOM 737 C CA . ASN A 1 90 ? 28.749 31.664 -11.578 1.00 50.16 90 ASN A CA 1
ATOM 738 C C . ASN A 1 90 ? 27.802 32.772 -11.090 1.00 50.16 90 ASN A C 1
ATOM 740 O O . ASN A 1 90 ? 27.015 33.302 -11.873 1.00 50.16 90 ASN A O 1
ATOM 744 N N . LEU A 1 91 ? 27.960 33.199 -9.835 1.00 40.41 91 LEU A N 1
ATOM 745 C CA . LEU A 1 91 ? 27.561 34.536 -9.415 1.00 40.41 91 LEU A CA 1
ATOM 746 C C . LEU A 1 91 ? 28.776 35.226 -8.803 1.00 40.41 91 LEU A C 1
ATOM 748 O O . LEU A 1 91 ? 29.205 34.953 -7.686 1.00 40.41 91 LEU A O 1
ATOM 752 N N . GLN A 1 92 ? 29.347 36.094 -9.624 1.00 53.59 92 GLN A N 1
ATOM 753 C CA . GLN A 1 92 ? 30.367 37.066 -9.294 1.00 53.59 92 GLN A CA 1
ATOM 754 C C . GLN A 1 92 ? 29.980 37.819 -8.009 1.00 53.59 92 GLN A C 1
ATOM 756 O O . GLN A 1 92 ? 29.037 38.606 -8.009 1.00 53.59 92 GLN A O 1
ATOM 761 N N . GLN A 1 93 ? 30.727 37.609 -6.927 1.00 47.25 93 GLN A N 1
ATOM 762 C CA . GLN A 1 93 ? 30.911 38.633 -5.907 1.00 47.25 93 GLN A CA 1
ATOM 763 C C . GLN A 1 93 ? 32.273 38.458 -5.254 1.00 47.25 93 GLN A C 1
ATOM 765 O O . GLN A 1 93 ? 32.544 37.561 -4.462 1.00 47.25 93 GLN A O 1
ATOM 770 N N . GLN A 1 94 ? 33.144 39.347 -5.700 1.00 50.31 94 GLN A N 1
ATOM 771 C CA . GLN A 1 94 ? 34.426 39.650 -5.121 1.00 50.31 94 GLN A CA 1
ATOM 772 C C . GLN A 1 94 ? 34.154 40.238 -3.735 1.00 50.31 94 GLN A C 1
ATOM 774 O O . GLN A 1 94 ? 33.517 41.283 -3.633 1.00 50.31 94 GLN A O 1
ATOM 779 N N . VAL A 1 95 ? 34.649 39.594 -2.684 1.00 37.84 95 VAL A N 1
ATOM 780 C CA . VAL A 1 95 ? 35.089 40.320 -1.494 1.00 37.84 95 VAL A CA 1
ATOM 781 C C . VAL A 1 95 ? 36.475 39.801 -1.182 1.00 37.84 95 VAL A C 1
ATOM 783 O O . VAL A 1 95 ? 36.689 38.654 -0.800 1.00 37.84 95 VAL A O 1
ATOM 786 N N . THR A 1 96 ? 37.422 40.667 -1.488 1.00 48.91 96 THR A N 1
ATOM 787 C CA . THR A 1 96 ? 38.840 40.533 -1.232 1.00 48.91 96 THR A CA 1
ATOM 788 C C . THR A 1 96 ? 39.119 40.466 0.263 1.00 48.91 96 THR A C 1
ATOM 790 O O . THR A 1 96 ? 38.506 41.191 1.045 1.00 48.91 96 THR A O 1
ATOM 793 N N . SER A 1 97 ? 40.162 39.707 0.586 1.00 43.38 97 SER A N 1
ATOM 794 C CA . SER A 1 97 ? 41.040 39.901 1.738 1.00 43.38 97 SER A CA 1
ATOM 795 C C . SER A 1 97 ? 40.533 39.410 3.093 1.00 43.38 97 SER A C 1
ATOM 797 O O . SER A 1 97 ? 39.786 40.080 3.798 1.00 43.38 97 SER A O 1
ATOM 799 N N . SER A 1 98 ? 41.130 38.311 3.553 1.00 45.38 98 SER A N 1
ATOM 800 C CA . SER A 1 98 ? 41.844 38.346 4.831 1.00 45.38 98 SER A CA 1
ATOM 801 C C . SER A 1 98 ? 43.070 37.441 4.761 1.00 45.38 98 SER A C 1
ATOM 803 O O . SER A 1 98 ? 42.993 36.255 4.456 1.00 45.38 98 SER A O 1
ATOM 805 N N . LEU A 1 99 ? 44.196 38.111 4.963 1.00 53.56 99 LEU A N 1
ATOM 806 C CA . LEU A 1 99 ? 45.575 37.665 5.016 1.00 53.56 99 LEU A CA 1
ATOM 807 C C . LEU A 1 99 ? 45.780 36.666 6.165 1.00 53.56 99 LEU A C 1
ATOM 809 O O . LEU A 1 99 ? 45.373 36.939 7.291 1.00 53.56 99 LEU A O 1
ATOM 813 N N . SER A 1 100 ? 46.472 35.561 5.906 1.00 48.44 100 SER A N 1
ATOM 814 C CA . SER A 1 100 ? 47.197 34.846 6.956 1.00 48.44 100 SER A CA 1
ATOM 815 C C . SER A 1 100 ? 48.555 34.441 6.401 1.00 48.44 100 SER A C 1
ATOM 817 O O . SER A 1 100 ? 48.675 33.457 5.670 1.00 48.44 100 SER A O 1
ATOM 819 N N . GLU A 1 101 ? 49.553 35.265 6.707 1.00 56.28 101 GLU A N 1
ATOM 820 C CA . GLU A 1 101 ? 50.964 34.936 6.558 1.00 56.28 101 GLU A CA 1
ATOM 821 C C . GLU A 1 101 ? 51.240 33.716 7.438 1.00 56.28 101 GLU A C 1
ATOM 823 O O . GLU A 1 101 ? 51.099 33.772 8.659 1.00 56.28 101 GLU A O 1
ATOM 828 N N . VAL A 1 102 ? 51.562 32.589 6.809 1.00 57.78 102 VAL A N 1
ATOM 829 C CA . VAL A 1 102 ? 52.131 31.445 7.513 1.00 57.78 102 VAL A CA 1
ATOM 830 C C . VAL A 1 102 ? 53.622 31.452 7.207 1.00 57.78 102 VAL A C 1
ATOM 832 O O . VAL A 1 102 ? 54.063 31.076 6.124 1.00 57.78 102 VAL A O 1
ATOM 835 N N . GLU A 1 103 ? 54.398 31.981 8.150 1.00 52.06 103 GLU A N 1
ATOM 836 C CA . GLU A 1 103 ? 55.842 31.794 8.164 1.00 52.06 103 GLU A CA 1
ATOM 837 C C . GLU A 1 103 ? 56.112 30.322 8.466 1.00 52.06 103 GLU A C 1
ATOM 839 O O . GLU A 1 103 ? 55.834 29.832 9.561 1.00 52.06 103 GLU A O 1
ATOM 844 N N . THR A 1 104 ? 56.635 29.598 7.482 1.00 59.00 104 THR A N 1
ATOM 845 C CA . THR A 1 104 ? 57.248 28.295 7.721 1.00 59.00 104 THR A CA 1
ATOM 846 C C . THR A 1 104 ? 58.710 28.370 7.335 1.00 59.00 104 THR A C 1
ATOM 848 O O . THR A 1 104 ? 59.077 28.285 6.163 1.00 59.00 104 THR A O 1
ATOM 851 N N . ASP A 1 105 ? 59.507 28.559 8.381 1.00 52.97 105 ASP A N 1
ATOM 852 C CA . ASP A 1 105 ? 60.876 28.093 8.529 1.00 52.97 105 ASP A CA 1
ATOM 853 C C . ASP A 1 105 ? 61.078 26.730 7.849 1.00 52.97 105 ASP A C 1
ATOM 855 O O . ASP A 1 105 ? 60.372 25.764 8.140 1.00 52.97 105 ASP A O 1
ATOM 859 N N . SER A 1 106 ? 62.037 26.653 6.930 1.00 65.12 106 SER A N 1
ATOM 860 C CA . SER A 1 106 ? 62.641 25.378 6.552 1.00 65.12 106 SER A CA 1
ATOM 861 C C . SER A 1 106 ? 64.039 25.619 5.997 1.00 65.12 106 SER A C 1
ATOM 863 O O . SER A 1 106 ? 64.274 25.684 4.790 1.00 65.12 106 SER A O 1
ATOM 865 N N . GLN A 1 107 ? 64.976 25.756 6.929 1.00 56.00 107 GLN A N 1
ATOM 866 C CA . GLN A 1 107 ? 66.414 25.670 6.721 1.00 56.00 107 GLN A CA 1
ATOM 867 C C . GLN A 1 107 ? 66.794 24.337 6.045 1.00 56.00 107 GLN A C 1
ATOM 869 O O . GLN A 1 107 ? 66.424 23.262 6.515 1.00 56.00 107 GLN A O 1
ATOM 874 N N . SER A 1 108 ? 67.582 24.379 4.969 1.00 57.28 108 SER A N 1
ATOM 875 C CA . SER A 1 108 ? 68.369 23.229 4.498 1.00 57.28 108 SER A CA 1
ATOM 876 C C . SER A 1 108 ? 69.603 23.709 3.744 1.00 57.28 108 SER A C 1
ATOM 878 O O . SER A 1 108 ? 69.538 24.125 2.591 1.00 57.28 108 SER A O 1
ATOM 880 N N . ASP A 1 109 ? 70.718 23.655 4.459 1.00 59.31 109 ASP A N 1
ATOM 881 C CA . ASP A 1 109 ? 72.089 23.769 3.985 1.00 59.31 109 ASP A CA 1
ATOM 882 C C . ASP A 1 109 ? 72.399 22.656 2.969 1.00 59.31 109 ASP A C 1
ATOM 884 O O . ASP A 1 109 ? 72.223 21.478 3.275 1.00 59.31 109 ASP A O 1
ATOM 888 N N . VAL A 1 110 ? 72.851 23.028 1.769 1.00 64.00 110 VAL A N 1
ATOM 889 C CA . VAL A 1 110 ? 73.634 22.157 0.883 1.00 64.00 110 VAL A CA 1
ATOM 890 C C . VAL A 1 110 ? 74.619 23.015 0.096 1.00 64.00 110 VAL A C 1
ATOM 892 O O . VAL A 1 110 ? 74.275 23.727 -0.846 1.00 64.00 110 VAL A O 1
ATOM 895 N N . VAL A 1 111 ? 75.875 22.944 0.517 1.00 60.94 111 VAL A N 1
ATOM 896 C CA . VAL A 1 111 ? 77.036 23.288 -0.297 1.00 60.94 111 VAL A CA 1
ATOM 897 C C . VAL A 1 111 ? 77.153 22.299 -1.460 1.00 60.94 111 VAL A C 1
ATOM 899 O O . VAL A 1 111 ? 77.105 21.096 -1.232 1.00 60.94 111 VAL A O 1
ATOM 902 N N . ASP A 1 112 ? 77.392 22.779 -2.681 1.00 58.81 112 ASP A N 1
ATOM 903 C CA . ASP A 1 112 ? 78.251 22.037 -3.606 1.00 58.81 112 ASP A CA 1
ATOM 904 C C . ASP A 1 112 ? 78.960 22.971 -4.592 1.00 58.81 112 ASP A C 1
ATOM 906 O O . ASP A 1 112 ? 78.384 23.862 -5.215 1.00 58.81 112 ASP A O 1
ATOM 910 N N . ARG A 1 113 ? 80.272 22.776 -4.653 1.00 63.50 113 ARG A N 1
ATOM 911 C CA . ARG A 1 113 ? 81.224 23.414 -5.558 1.00 63.50 113 ARG A CA 1
ATOM 912 C C . ARG A 1 113 ? 81.159 22.670 -6.892 1.00 63.50 113 ARG A C 1
ATOM 914 O O . ARG A 1 113 ? 81.200 21.454 -6.841 1.00 63.50 113 ARG A O 1
ATOM 921 N N . VAL A 1 114 ? 81.281 23.346 -8.041 1.00 56.25 114 VAL A N 1
ATOM 922 C CA . VAL A 1 114 ? 82.340 23.044 -9.036 1.00 56.25 114 VAL A CA 1
ATOM 923 C C . VAL A 1 114 ? 82.268 23.946 -10.282 1.00 56.25 114 VAL A C 1
ATOM 925 O O . VAL A 1 114 ? 81.210 24.263 -10.810 1.00 56.25 114 VAL A O 1
ATOM 928 N N . VAL A 1 115 ? 83.480 24.337 -10.675 1.00 54.12 115 VAL A N 1
ATOM 929 C CA . VAL A 1 115 ? 84.036 24.961 -11.886 1.00 54.12 115 VAL A CA 1
ATOM 930 C C . VAL A 1 115 ? 83.284 24.783 -13.214 1.00 54.12 115 VAL A C 1
ATOM 932 O O . VAL A 1 115 ? 82.909 23.674 -13.588 1.00 54.12 115 VAL A O 1
ATOM 935 N N . GLY A 1 116 ? 83.263 25.884 -13.976 1.00 46.22 116 GLY A N 1
ATOM 936 C CA . GLY A 1 116 ? 83.083 25.960 -15.427 1.00 46.22 116 GLY A CA 1
ATOM 937 C C . GLY A 1 116 ? 83.348 27.373 -15.921 1.00 46.22 116 GLY A C 1
ATOM 938 O O . GLY A 1 116 ? 82.407 28.186 -15.820 1.00 46.22 116 GLY A O 1
#

Foldseek 3Di:
DVVVVVVVVVVVVVVVVLVVLLVVDPLVVCLVVVVLLVDDPVSLVSVCVVVVHDDDDDSVVSSVVSNVVVVVVVVVVVVVPDPPPPPPPDDDDDDDDDDDDDDDDDDDDDDDDDDD

Secondary structure (DSSP, 8-state):
-HHHHHHHHHHHHHHHHHHHHHHTS-HHHHHHTTGGGGS-HHHHHHHHHHTT------HHHHHHHHHHHHHHHHHHHHHTTS----------------------------------

=== Feature glossary ===
The record interleaves many kinds of information about one protein. Here is each kind framed as the question it answers.

Q: Are the domains correctly placed relative to each other?
A: Predicted aligned error is AlphaFold's pairwise confidence. Unlike pLDDT (per-residue), PAE is per-residue-pair and captures whether two parts of the structure are correctly placed relative to each other. Units are ångströms of expected positional error.

Q: Which residues are in helices, strands, or loops?
A: Eight-state secondary structure (DSSP): H is the canonical α-helix, G the tighter 3₁₀-helix, I the wider π-helix; E/B are β-structure, T and S are turns and bends, and '-' is everything else. DSSP derives these from the pattern of main-chain N–H···O=C hydrogen bonds, not from the sequence.

Q: What if only a Cα trace is available?
A: P-SEA three-state annotation labels each residue as helix, strand, or coil based purely on the geometry of the Cα trace. It serves as a fallback when the full backbone (and thus DSSP) is unavailable.

Q: What are the backbone torsion angles?
A: φ (phi) and ψ (psi) are the two rotatable backbone dihedrals per residue: φ is the C(i-1)–N–Cα–C torsion, ψ is the N–Cα–C–N(i+1) torsion, both in degrees on (−180°, 180°]. α-helical residues cluster near (−60°, −45°); β-strand residues near (−120°, +130°). A Ramachandran plot is simply a scatter of (φ, ψ) for every residue.

Q: What known structures does this most resemble?
A: Structural nearest neighbors (via Foldseek easy-search vs the PDB). Reported per hit: target PDB id, E-value, and alignment TM-score. A TM-score above ~0.5 is the conventional threshold for 'same fold'.

Q: What family and function is it annotated with?
A: Database cross-references. InterPro integrates a dozen domain/family signature databases into unified entries with residue-range hits. GO terms attach function/process/location labels with evidence codes. CATH codes position the fold in a four-level structural taxonomy. Organism is the NCBI-taxonomy species name.

Q: Which residues are buried vs exposed?
A: Solvent accessibility: the surface area of each residue that a 1.4 Å water probe can touch, in Å². When only backbone atoms are present the absolute values are lower than full-atom SASA (side chains contribute most of the area) and are flagged as backbone-only.

Q: What do the diagnostic plots show?
A: Three diagnostic plots accompany the record. The Cα contact map visualizes the tertiary structure as a 2D adjacency matrix (8 Å cutoff, sequence-local contacts suppressed). The Ramachandran plot shows the distribution of backbone (φ, ψ) torsions, with points in the α and β basins reflecting secondary structure content. The PAE plot shows AlphaFold's inter-residue confidence as a color matrix.

Q: What is the amino-acid chain?
A: The amino-acid sequence is the protein's primary structure: the linear order of residues from the N-terminus to the C-terminus, written in one-letter code. Everything else here — the 3D coordinates, the secondary structure, the domain annotations — is ultimately a consequence of this string.

Q: What do the rendered images show?
A: The six renders are orthographic views along the three Cartesian axes in both directions. Representation (cartoon, sticks, or surface) and color scheme (sequence-rainbow or by-chain) vary across proteins so the training set covers all the common visualization conventions.

Q: Where is each backbone atom in 3D?
A: The mmCIF table is the protein's shape written out atom by atom. For each backbone N, Cα, C, and carbonyl O, it records an (x, y, z) coordinate triple in Å plus the residue type, chain letter, and residue number.

Q: How mobile is each atom in the crystal?
A: For experimental (PDB) structures, the B-factor (temperature factor) quantifies the positional spread of each atom in the crystal — a combination of thermal vibration and static disorder — in units of Å². High B-factors mark flexible loops or poorly resolved regions; low B-factors mark the rigid, well-ordered core.

Q: How big and how compact is the whole molecule?
A: Three whole-structure scalars: the radius of gyration (RMS distance of Cα from centroid, in Å), the count of Cα–Cα contacts (pairs closer than 8 Å and separated by more than four residues in sequence — i.e. tertiary, not local, contacts), and the bounding-box dimensions. Together they distinguish compact globular folds from extended fibres or disordered chains.

Q: What does the local fold look like, residue by residue?
A: A 3Di character summarizes, for each residue, the relative orientation of the Cα frame of its nearest spatial neighbor. Because it encodes fold topology rather than chemistry, 3Di alignments detect remote structural similarity that sequence alignment misses.

Q: How confident is the AlphaFold model at each residue?
A: For AlphaFold models, the B-factor field carries pLDDT — the model's own estimate of local accuracy on a 0–100 scale. Regions with pLDDT<50 should be treated as essentially unmodeled; they often correspond to intrinsically disordered segments.